Protein AF-K1TE59-F1 (afdb_monomer_lite)

Structure (mmCIF, N/CA/C/O backbone):
data_AF-K1TE59-F1
#
_entry.id   AF-K1TE59-F1
#
loop_
_atom_site.group_PDB
_atom_site.id
_atom_site.type_symbol
_atom_site.label_atom_id
_atom_site.label_alt_id
_atom_site.label_comp_id
_atom_site.label_asym_id
_atom_site.label_entity_id
_atom_site.label_seq_id
_atom_site.pdbx_PDB_ins_code
_atom_site.Cartn_x
_atom_site.Cartn_y
_atom_site.Cartn_z
_atom_site.occupancy
_atom_site.B_iso_or_equiv
_atom_site.auth_seq_id
_atom_site.auth_comp_id
_atom_site.auth_asym_id
_atom_site.auth_atom_id
_atom_site.pdbx_PDB_model_num
ATOM 1 N N . TYR A 1 1 ? 14.735 21.767 -6.670 1.00 37.78 1 TYR A N 1
ATOM 2 C CA . TYR A 1 1 ? 15.000 21.185 -7.997 1.00 37.78 1 TYR A CA 1
ATOM 3 C C . TYR A 1 1 ? 13.709 20.600 -8.535 1.00 37.78 1 TYR A C 1
ATOM 5 O O . TYR A 1 1 ? 13.340 19.492 -8.170 1.00 37.78 1 TYR A O 1
ATOM 13 N N . VAL A 1 2 ? 12.975 21.389 -9.318 1.00 42.47 2 VAL A N 1
ATOM 14 C CA . VAL A 1 2 ? 11.845 20.897 -10.109 1.00 42.47 2 VAL A CA 1
ATOM 15 C C . VAL A 1 2 ? 12.476 20.352 -11.380 1.00 42.47 2 VAL A C 1
ATOM 17 O O . VAL A 1 2 ? 13.045 21.114 -12.154 1.00 42.47 2 VAL A O 1
ATOM 20 N N . ILE A 1 3 ? 12.510 19.029 -11.526 1.00 52.34 3 ILE A N 1
ATOM 21 C CA . ILE A 1 3 ? 12.981 18.415 -12.765 1.00 52.34 3 ILE A CA 1
ATOM 22 C C . ILE A 1 3 ? 11.845 18.590 -13.767 1.00 52.34 3 ILE A C 1
ATOM 24 O O . ILE A 1 3 ? 10.847 17.870 -13.703 1.00 52.34 3 ILE A O 1
ATOM 28 N N . ASP A 1 4 ? 11.998 19.573 -14.654 1.00 51.00 4 ASP A N 1
ATOM 29 C CA . ASP A 1 4 ? 11.264 19.645 -15.912 1.00 51.00 4 ASP A CA 1
ATOM 30 C C . ASP A 1 4 ? 11.396 18.287 -16.600 1.00 51.00 4 ASP A C 1
ATOM 32 O O . ASP A 1 4 ? 12.486 17.870 -16.999 1.00 51.00 4 ASP A O 1
ATOM 36 N N . ARG A 1 5 ? 10.290 17.542 -16.665 1.00 50.44 5 ARG A N 1
ATOM 37 C CA . ARG A 1 5 ? 10.245 16.264 -17.371 1.00 50.44 5 ARG A CA 1
ATOM 38 C C . ARG A 1 5 ? 10.284 16.592 -18.869 1.00 50.44 5 ARG A C 1
ATOM 40 O O . ARG A 1 5 ? 9.317 17.166 -19.366 1.00 50.44 5 ARG A O 1
ATOM 47 N N . PRO A 1 6 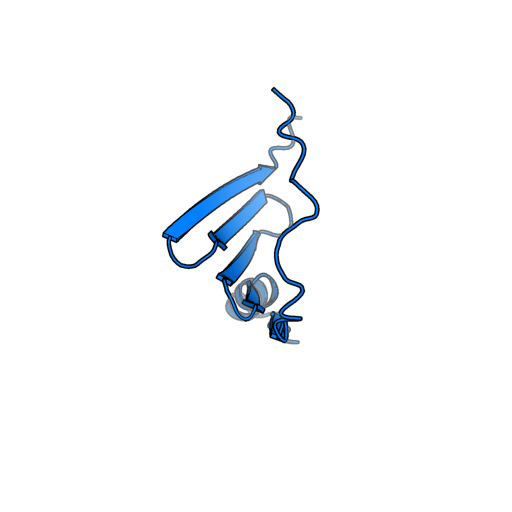? 11.357 16.254 -19.606 1.00 44.34 6 PRO A N 1
ATOM 48 C CA . PRO A 1 6 ? 11.442 16.581 -21.021 1.00 44.34 6 PRO A CA 1
ATOM 49 C C . PRO A 1 6 ? 10.329 15.858 -21.787 1.00 44.34 6 PRO A C 1
ATOM 51 O O . PRO A 1 6 ? 10.206 14.634 -21.724 1.00 44.34 6 PRO A O 1
ATOM 54 N N . ALA A 1 7 ? 9.539 16.624 -22.539 1.00 53.59 7 ALA A N 1
ATOM 55 C CA . ALA A 1 7 ? 8.418 16.181 -23.372 1.00 53.59 7 ALA A CA 1
ATOM 56 C C . ALA A 1 7 ? 8.836 15.360 -24.620 1.00 53.59 7 ALA A C 1
ATOM 58 O O . ALA A 1 7 ? 8.087 15.281 -25.587 1.00 53.59 7 ALA A O 1
ATOM 59 N N . ASN A 1 8 ? 10.022 14.739 -24.603 1.00 45.00 8 ASN A N 1
ATOM 60 C CA . ASN A 1 8 ? 10.635 14.020 -25.726 1.00 45.00 8 ASN A CA 1
ATOM 61 C C . ASN A 1 8 ? 10.892 12.538 -25.405 1.00 45.00 8 ASN A C 1
ATOM 63 O O . ASN A 1 8 ? 11.936 11.981 -25.738 1.00 45.00 8 ASN A O 1
ATOM 67 N N . TYR A 1 9 ? 9.928 11.872 -24.769 1.00 48.12 9 TYR A N 1
ATOM 68 C CA . TYR A 1 9 ? 9.853 10.414 -24.842 1.00 48.12 9 TYR A CA 1
ATOM 69 C C . TYR A 1 9 ? 9.020 10.059 -26.073 1.00 48.12 9 TYR A C 1
ATOM 71 O O . TYR A 1 9 ? 7.938 10.632 -26.229 1.00 48.12 9 TYR A O 1
ATOM 79 N N . PRO A 1 10 ? 9.485 9.155 -26.959 1.00 46.69 10 PRO A N 1
ATOM 80 C CA . PRO A 1 10 ? 8.674 8.735 -28.088 1.00 46.69 10 PRO A CA 1
ATOM 81 C C . PRO A 1 10 ? 7.346 8.255 -27.519 1.00 46.69 10 PRO A C 1
ATOM 83 O O . PRO A 1 10 ? 7.329 7.435 -26.598 1.00 46.69 10 PRO A O 1
ATOM 86 N N . GLN A 1 11 ? 6.253 8.812 -28.035 1.00 49.28 11 GLN A N 1
ATOM 87 C CA . GLN A 1 11 ? 4.885 8.405 -27.746 1.00 49.28 11 GLN A CA 1
ATOM 88 C C . GLN A 1 11 ? 4.661 6.983 -28.283 1.00 49.28 11 GLN A C 1
ATOM 90 O O . GLN A 1 11 ? 3.824 6.747 -29.148 1.00 49.28 11 GLN A O 1
ATOM 95 N N . ALA A 1 12 ? 5.401 6.000 -27.776 1.00 45.53 12 ALA A N 1
ATOM 96 C CA . ALA A 1 12 ? 4.881 4.660 -27.685 1.00 45.53 12 ALA A CA 1
ATOM 97 C C . ALA A 1 12 ? 3.761 4.790 -26.659 1.00 45.53 12 ALA A C 1
ATOM 99 O O . ALA A 1 12 ? 4.017 4.744 -25.458 1.00 45.53 12 ALA A O 1
ATOM 100 N N . LYS A 1 13 ? 2.556 5.100 -27.153 1.00 51.34 13 LYS A N 1
ATOM 101 C CA . LYS A 1 13 ? 1.295 4.999 -26.426 1.00 51.34 13 LYS A CA 1
ATOM 102 C C . LYS A 1 13 ? 1.199 3.558 -25.939 1.00 51.34 13 LYS A C 1
ATOM 104 O O . LYS A 1 13 ? 0.639 2.700 -26.614 1.00 51.34 13 LYS A O 1
ATOM 109 N N . GLY A 1 14 ? 1.868 3.287 -24.828 1.00 58.53 14 GLY A N 1
ATOM 110 C CA . GLY A 1 14 ? 1.734 2.055 -24.100 1.00 58.53 14 GLY A CA 1
ATOM 111 C C . GLY A 1 14 ? 0.278 1.931 -23.729 1.00 58.53 14 GLY A C 1
ATOM 112 O O . GLY A 1 14 ? -0.335 2.900 -23.284 1.00 58.53 14 GLY A O 1
ATOM 113 N N . ILE A 1 15 ? -0.312 0.778 -24.002 1.00 57.91 15 ILE A N 1
ATOM 114 C CA . ILE A 1 15 ? -1.640 0.507 -23.483 1.00 57.91 15 ILE A CA 1
ATOM 115 C C . ILE A 1 15 ? -1.467 0.450 -21.963 1.00 57.91 15 ILE A C 1
ATOM 117 O O . ILE A 1 15 ? -0.817 -0.463 -21.460 1.00 57.91 15 ILE A O 1
ATOM 121 N N . ALA A 1 16 ? -2.002 1.444 -21.257 1.00 67.50 16 ALA A N 1
ATOM 122 C CA . ALA A 1 16 ? -2.153 1.390 -19.814 1.00 67.50 16 ALA A CA 1
ATOM 123 C C . ALA A 1 16 ? -3.430 0.600 -19.514 1.00 67.50 16 ALA A C 1
ATOM 125 O O . ALA A 1 16 ? -4.530 0.992 -19.910 1.00 67.50 16 ALA A O 1
ATOM 126 N N . ILE A 1 17 ? -3.277 -0.551 -18.869 1.00 73.12 17 ILE A N 1
ATOM 127 C CA . ILE A 1 17 ? -4.367 -1.421 -18.440 1.00 73.12 17 ILE A CA 1
ATOM 128 C C . ILE A 1 17 ? -4.352 -1.446 -16.919 1.00 73.12 17 ILE A C 1
ATOM 130 O O . ILE A 1 17 ? -3.441 -1.994 -16.306 1.00 73.12 17 ILE A O 1
ATOM 134 N N . GLY A 1 18 ? -5.376 -0.855 -16.312 1.00 78.94 18 GLY A N 1
ATOM 135 C CA . GLY A 1 18 ? -5.605 -0.887 -14.872 1.00 78.94 18 GLY A CA 1
ATOM 136 C C . GLY A 1 18 ? -6.738 -1.836 -14.506 1.00 78.94 18 GLY A C 1
ATOM 137 O O . GLY A 1 18 ? -7.805 -1.799 -15.114 1.00 78.94 18 GLY A O 1
ATOM 138 N N . ALA A 1 19 ? -6.530 -2.654 -13.482 1.00 82.12 19 ALA A N 1
ATOM 139 C CA . ALA A 1 19 ? -7.560 -3.434 -12.820 1.00 82.12 19 ALA A CA 1
ATOM 140 C C . ALA A 1 19 ? -7.662 -2.987 -11.359 1.00 82.12 19 ALA A C 1
ATOM 142 O O . ALA A 1 19 ? -6.667 -2.956 -10.637 1.00 82.12 19 ALA A O 1
ATOM 143 N N . ASN A 1 20 ? -8.869 -2.640 -10.918 1.00 85.88 20 ASN A N 1
ATOM 144 C CA . ASN A 1 20 ? -9.154 -2.314 -9.526 1.00 85.88 20 ASN A CA 1
ATOM 145 C C . ASN A 1 20 ? -10.105 -3.367 -8.951 1.00 85.88 20 ASN A C 1
ATOM 147 O O . ASN A 1 20 ? -11.255 -3.485 -9.372 1.00 85.88 20 ASN A O 1
ATOM 151 N N . PHE A 1 21 ? -9.610 -4.134 -7.992 1.00 83.19 21 PHE A N 1
ATOM 152 C CA . PHE A 1 21 ? -10.318 -5.175 -7.274 1.00 83.19 21 PHE A CA 1
ATOM 153 C C . PHE A 1 21 ? -10.699 -4.658 -5.893 1.00 83.19 21 PHE A C 1
ATOM 155 O O . PHE A 1 21 ? -9.909 -4.680 -4.948 1.00 83.19 21 PHE A O 1
ATOM 162 N N . LYS A 1 22 ? -11.955 -4.234 -5.776 1.00 81.19 22 LYS A N 1
ATOM 163 C CA . LYS A 1 22 ? -12.554 -3.865 -4.499 1.00 81.19 22 LYS A CA 1
ATOM 164 C C . LYS A 1 22 ? -13.445 -4.994 -4.014 1.00 81.19 22 LYS A C 1
ATOM 166 O O . LYS A 1 22 ? -14.440 -5.316 -4.662 1.00 81.19 22 LYS A O 1
ATOM 171 N N . ILE A 1 23 ? -13.110 -5.578 -2.868 1.00 74.38 23 ILE A N 1
ATOM 172 C CA . ILE A 1 23 ? -13.959 -6.600 -2.262 1.00 74.38 23 ILE A CA 1
ATOM 173 C C . ILE A 1 23 ? -15.065 -5.887 -1.479 1.00 74.38 23 ILE A C 1
ATOM 175 O O . ILE A 1 23 ? -14.804 -5.060 -0.609 1.00 74.38 23 ILE A O 1
ATOM 179 N N . HIS A 1 24 ? -16.319 -6.178 -1.824 1.00 69.88 24 HIS A N 1
ATOM 180 C CA . HIS A 1 24 ? -17.489 -5.694 -1.099 1.00 69.88 24 HIS A CA 1
ATOM 181 C C . HIS A 1 24 ? -18.407 -6.880 -0.801 1.00 69.88 24 HIS A C 1
ATOM 183 O O . HIS A 1 24 ? -18.990 -7.491 -1.690 1.00 69.88 24 HIS A O 1
ATOM 189 N N . THR A 1 25 ? -18.493 -7.228 0.471 1.00 69.69 25 THR A N 1
ATOM 190 C CA . THR A 1 25 ? -19.257 -8.329 1.045 1.00 69.69 25 THR A CA 1
ATOM 191 C C . THR A 1 25 ? -20.410 -7.759 1.868 1.00 69.69 25 THR A C 1
ATOM 193 O O . THR A 1 25 ? -20.236 -6.839 2.668 1.00 69.69 25 THR A O 1
ATOM 196 N N . LEU A 1 26 ? -21.610 -8.302 1.656 1.00 62.25 26 LEU A N 1
ATOM 197 C CA . LEU A 1 26 ? -22.867 -7.805 2.233 1.00 62.25 26 LEU A CA 1
ATOM 198 C C . LEU A 1 26 ? -23.208 -8.400 3.614 1.00 62.25 26 LEU A C 1
ATOM 200 O O . LEU A 1 26 ? -24.294 -8.159 4.126 1.00 62.25 26 LEU A O 1
ATOM 204 N N . GLY A 1 27 ? -22.316 -9.181 4.232 1.00 63.66 27 GLY A N 1
ATOM 205 C CA . GLY A 1 27 ? -22.587 -9.803 5.537 1.00 63.66 27 GLY A CA 1
ATOM 206 C C . GLY A 1 27 ? -21.926 -9.067 6.704 1.00 63.66 27 GLY A C 1
ATOM 207 O O . GLY A 1 27 ? -20.791 -8.623 6.585 1.00 63.66 27 GLY A O 1
ATOM 208 N N . GLU A 1 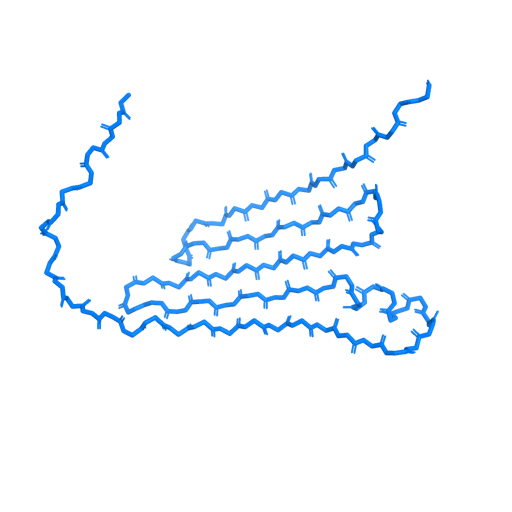28 ? -22.583 -9.013 7.861 1.00 64.44 28 GLU A N 1
ATOM 209 C CA . GLU A 1 28 ? -22.115 -8.295 9.063 1.00 64.44 28 GLU A CA 1
ATOM 210 C C . GLU A 1 28 ? -21.014 -9.011 9.874 1.00 64.44 28 GLU A C 1
ATOM 212 O O . GLU A 1 28 ? -20.659 -8.582 10.974 1.00 64.44 28 GLU A O 1
ATOM 217 N N . SER A 1 29 ? -20.445 -10.096 9.345 1.00 74.94 29 SER A N 1
ATOM 218 C CA . SER A 1 29 ? -19.404 -10.863 10.031 1.00 74.94 29 SER A CA 1
ATOM 219 C C . SER A 1 29 ? -18.092 -10.076 10.155 1.00 74.94 29 SER A C 1
ATOM 221 O O . SER A 1 29 ? -17.748 -9.250 9.306 1.00 74.94 29 SER A O 1
ATOM 223 N N . TRP A 1 30 ? -17.319 -10.352 11.208 1.00 65.88 30 TRP A N 1
ATOM 224 C CA . TRP A 1 30 ? -16.015 -9.720 11.447 1.00 65.88 30 TRP A CA 1
ATOM 225 C C . TRP A 1 30 ? -15.053 -9.898 10.259 1.00 65.88 30 TRP A C 1
ATOM 227 O O . TRP A 1 30 ? -14.418 -8.933 9.835 1.00 65.88 30 TRP A O 1
ATOM 237 N N . GLY A 1 31 ? -15.035 -11.087 9.644 1.00 69.19 31 GLY A N 1
ATOM 238 C CA . GLY A 1 31 ? -14.250 -11.349 8.431 1.00 69.19 31 GLY A CA 1
ATOM 239 C C . GLY A 1 31 ? -14.691 -10.506 7.230 1.00 69.19 31 GLY A C 1
ATOM 240 O O . GLY A 1 31 ? -13.860 -10.017 6.475 1.00 69.19 31 GLY A O 1
ATOM 241 N N . ASN A 1 32 ? -15.987 -10.234 7.095 1.00 72.88 32 ASN A N 1
ATOM 242 C CA . ASN A 1 32 ? -16.523 -9.415 6.007 1.00 72.88 32 ASN A CA 1
ATOM 243 C C . ASN A 1 32 ? -16.205 -7.927 6.190 1.00 72.88 32 ASN A C 1
ATOM 245 O O . ASN A 1 32 ? -15.946 -7.224 5.219 1.00 72.88 32 ASN A O 1
ATOM 249 N N . LYS A 1 33 ? -16.147 -7.437 7.437 1.00 71.62 33 LYS A N 1
ATOM 250 C CA . LYS A 1 33 ? -15.662 -6.077 7.732 1.00 71.62 33 LYS A CA 1
ATOM 251 C C . LYS A 1 33 ? -14.204 -5.897 7.319 1.00 71.62 33 LYS A C 1
ATOM 253 O O . LYS A 1 33 ? -13.867 -4.855 6.767 1.00 71.62 33 LYS A O 1
ATOM 258 N N . LEU A 1 34 ? -13.378 -6.918 7.547 1.00 70.31 34 LEU A N 1
ATOM 259 C CA . LEU A 1 34 ? -11.988 -6.941 7.097 1.00 70.31 34 LEU A CA 1
ATOM 260 C C . LEU A 1 34 ? -11.912 -6.956 5.567 1.00 70.31 34 LEU A C 1
ATOM 262 O O . LEU A 1 34 ? -11.228 -6.122 4.985 1.00 70.31 34 LEU A O 1
ATOM 266 N N . LEU A 1 35 ? -12.660 -7.837 4.904 1.00 74.31 35 LEU A N 1
ATOM 267 C CA . LEU A 1 35 ? -12.675 -7.923 3.442 1.00 74.31 35 LEU A CA 1
ATOM 268 C C . LEU A 1 35 ? -13.208 -6.642 2.774 1.00 74.31 35 LEU A C 1
ATOM 270 O O . LEU A 1 35 ? -12.666 -6.225 1.758 1.00 74.31 35 LEU A O 1
ATOM 274 N N . ASN A 1 36 ? -14.190 -5.964 3.377 1.00 74.88 36 ASN A N 1
ATOM 275 C CA . ASN A 1 36 ? -14.735 -4.690 2.886 1.00 74.88 36 ASN A CA 1
ATOM 276 C C . ASN A 1 36 ? -13.744 -3.527 2.930 1.00 74.88 36 ASN A C 1
ATOM 278 O O . ASN A 1 36 ? -13.929 -2.537 2.219 1.00 74.88 36 ASN A O 1
ATOM 282 N N . GLY A 1 37 ? -12.728 -3.620 3.785 1.00 74.75 37 GLY A N 1
ATOM 283 C CA . GLY A 1 37 ? -11.649 -2.647 3.861 1.00 74.75 37 GLY A CA 1
ATOM 284 C C . GLY A 1 37 ? -10.552 -2.868 2.823 1.00 74.75 37 GLY A C 1
ATOM 285 O O . GLY A 1 37 ? -9.698 -2.002 2.666 1.00 74.75 37 GLY A O 1
ATOM 286 N N . PHE A 1 38 ? -10.542 -4.006 2.125 1.00 83.56 38 PHE A N 1
ATOM 287 C CA . PHE A 1 38 ? -9.486 -4.356 1.181 1.00 83.56 38 PHE A CA 1
ATOM 288 C C . PHE A 1 38 ? -9.796 -3.883 -0.240 1.00 83.56 38 PHE A C 1
ATOM 290 O O . PHE A 1 38 ? -10.836 -4.199 -0.823 1.00 83.56 38 PHE A O 1
ATOM 297 N N . ASN A 1 39 ? -8.851 -3.146 -0.811 1.00 85.38 39 ASN A N 1
ATOM 298 C CA . ASN A 1 39 ? -8.888 -2.660 -2.176 1.00 85.38 39 ASN A CA 1
ATOM 299 C C . ASN A 1 39 ? -7.519 -2.855 -2.832 1.00 85.38 39 ASN A C 1
ATOM 301 O O . ASN A 1 39 ? -6.530 -2.285 -2.382 1.00 85.38 39 ASN A O 1
ATOM 305 N N . LEU A 1 40 ? -7.458 -3.632 -3.904 1.00 85.12 40 LEU A N 1
ATOM 306 C CA . LEU A 1 40 ? -6.237 -3.901 -4.654 1.00 85.12 40 LEU A CA 1
ATOM 307 C C . LEU A 1 40 ? -6.339 -3.255 -6.034 1.00 85.12 40 LEU A C 1
ATOM 309 O O . LEU A 1 40 ? -7.272 -3.521 -6.776 1.00 85.12 40 LEU A O 1
ATOM 313 N N . MET A 1 41 ? -5.352 -2.465 -6.411 1.00 85.12 41 MET A N 1
ATOM 314 C CA . MET A 1 41 ? -5.202 -1.876 -7.729 1.00 85.12 41 MET A CA 1
ATOM 315 C C . MET A 1 41 ? -3.945 -2.435 -8.396 1.00 85.12 41 MET A C 1
ATOM 317 O O . MET A 1 41 ? -2.880 -2.475 -7.798 1.00 85.12 41 MET A O 1
ATOM 321 N N . ALA A 1 42 ? -4.040 -2.856 -9.645 1.00 83.69 42 ALA A N 1
ATOM 322 C CA . ALA A 1 42 ? -2.895 -3.258 -10.445 1.00 83.69 42 ALA A CA 1
ATOM 323 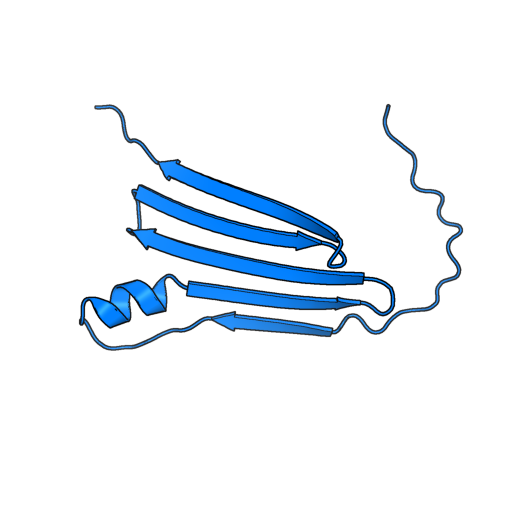C C . ALA A 1 42 ? -2.991 -2.557 -11.793 1.00 83.69 42 ALA A C 1
ATOM 325 O O . ALA A 1 42 ? -3.932 -2.772 -12.547 1.00 83.69 42 ALA A O 1
ATOM 326 N N . GLU A 1 43 ? -2.032 -1.697 -12.080 1.00 83.56 43 GLU A N 1
ATOM 327 C CA . GLU A 1 43 ? -1.918 -0.951 -13.318 1.00 83.56 43 GLU A CA 1
ATOM 328 C C . GLU A 1 43 ? -0.660 -1.387 -14.059 1.00 83.56 43 GLU A C 1
ATOM 330 O O . GLU A 1 43 ? 0.458 -1.314 -13.558 1.00 83.56 43 GLU A O 1
ATOM 335 N N . TYR A 1 44 ? -0.853 -1.873 -15.273 1.00 73.75 44 TYR A N 1
ATOM 336 C CA . TYR A 1 44 ? 0.205 -2.239 -16.189 1.00 73.75 44 TYR A CA 1
ATOM 337 C C . TYR A 1 44 ? 0.241 -1.211 -17.314 1.00 73.75 44 TYR A C 1
ATOM 339 O O . TYR A 1 44 ? -0.666 -1.166 -18.138 1.00 73.75 44 TYR A O 1
ATOM 347 N N . ASP A 1 45 ? 1.286 -0.396 -17.358 1.00 74.69 45 ASP A N 1
ATOM 348 C CA . ASP A 1 45 ? 1.634 0.415 -18.521 1.00 74.69 45 ASP A CA 1
ATOM 349 C C . ASP A 1 45 ? 2.771 -0.283 -19.281 1.00 74.69 45 ASP A C 1
ATOM 351 O O . ASP A 1 45 ? 3.586 -0.995 -18.690 1.00 74.69 45 ASP A O 1
ATOM 355 N N . ALA A 1 46 ? 2.881 -0.067 -20.592 1.00 65.06 46 ALA A N 1
ATOM 356 C CA . ALA A 1 46 ? 3.816 -0.770 -21.480 1.00 65.06 46 ALA A CA 1
ATOM 357 C C . ALA A 1 46 ? 5.305 -0.609 -21.116 1.00 65.06 46 ALA A C 1
ATOM 359 O O . ALA A 1 46 ? 6.172 -1.200 -21.761 1.00 65.06 46 ALA A O 1
ATOM 360 N N . ARG A 1 47 ? 5.624 0.211 -20.111 1.00 68.12 47 ARG A N 1
ATOM 361 C CA . ARG A 1 47 ? 6.970 0.377 -19.556 1.00 68.12 47 ARG A CA 1
ATOM 362 C C . ARG A 1 47 ? 7.056 0.172 -18.047 1.00 68.12 47 ARG A C 1
ATOM 364 O O . ARG A 1 47 ? 8.174 0.077 -17.547 1.00 68.12 47 ARG A O 1
ATOM 371 N N . THR A 1 48 ? 5.935 0.129 -17.327 1.00 72.50 48 THR A N 1
ATOM 372 C CA . THR A 1 48 ? 5.927 0.103 -15.859 1.00 72.50 48 THR A CA 1
ATOM 373 C C . THR A 1 48 ? 4.738 -0.665 -15.304 1.00 72.50 48 THR A C 1
ATOM 375 O O . THR A 1 48 ? 3.606 -0.434 -15.715 1.00 72.50 48 THR A O 1
ATOM 378 N N . VAL A 1 49 ? 4.982 -1.511 -14.303 1.00 76.19 49 VAL A N 1
ATOM 379 C CA . VAL A 1 49 ? 3.921 -2.200 -13.552 1.00 76.19 49 VAL A CA 1
ATOM 380 C C . VAL A 1 49 ? 3.767 -1.556 -12.181 1.00 76.19 49 VAL A C 1
ATOM 382 O O . VAL A 1 49 ? 4.680 -1.642 -11.361 1.00 76.19 49 VAL A O 1
ATOM 385 N N . ASN A 1 50 ? 2.628 -0.920 -11.933 1.00 83.81 50 ASN A N 1
ATOM 386 C CA . ASN A 1 50 ? 2.256 -0.347 -10.648 1.00 83.81 50 ASN A CA 1
ATOM 387 C C . ASN A 1 50 ? 1.233 -1.250 -9.957 1.00 83.81 50 ASN A C 1
ATOM 389 O O . ASN A 1 50 ? 0.211 -1.590 -10.536 1.00 83.81 50 ASN A O 1
ATOM 393 N N . ILE A 1 51 ? 1.475 -1.645 -8.714 1.00 83.94 51 ILE A N 1
ATOM 394 C CA . ILE A 1 51 ? 0.527 -2.451 -7.936 1.00 83.94 51 ILE A CA 1
ATOM 395 C C . ILE A 1 51 ? 0.285 -1.742 -6.612 1.00 83.94 51 ILE A C 1
ATOM 397 O O . ILE A 1 51 ? 1.195 -1.639 -5.803 1.00 83.94 51 ILE A O 1
ATOM 401 N N . GLY A 1 52 ? -0.924 -1.246 -6.391 1.00 86.94 52 GLY A N 1
ATOM 402 C CA . GLY A 1 52 ? -1.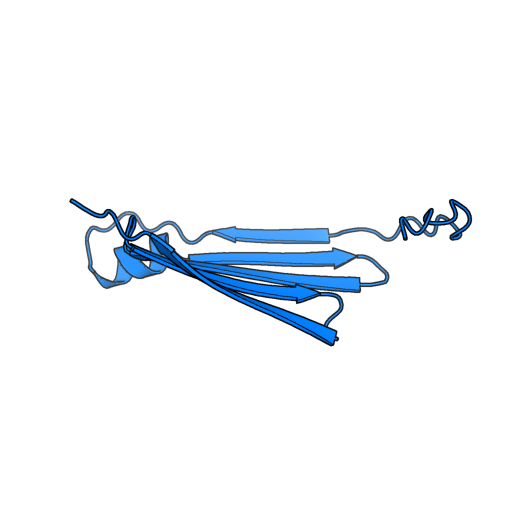391 -0.682 -5.131 1.00 86.94 52 GLY A CA 1
ATOM 403 C C . GLY A 1 52 ? -2.248 -1.679 -4.354 1.00 86.94 52 GLY A C 1
ATOM 404 O O . GLY A 1 52 ? -3.107 -2.351 -4.905 1.00 86.94 52 GLY A O 1
ATOM 405 N N . ALA A 1 53 ? -2.067 -1.769 -3.051 1.00 85.00 53 ALA A N 1
ATOM 406 C CA . ALA A 1 53 ? -2.928 -2.487 -2.132 1.00 85.00 53 ALA A CA 1
ATOM 407 C C . ALA A 1 53 ? -3.257 -1.539 -0.985 1.00 85.00 53 ALA A C 1
ATOM 409 O O . ALA A 1 53 ? -2.373 -1.052 -0.287 1.00 85.00 53 ALA A O 1
ATOM 410 N N . HIS A 1 54 ? -4.538 -1.276 -0.793 1.00 86.31 54 HIS A N 1
ATOM 411 C CA . HIS A 1 54 ? -5.064 -0.463 0.286 1.00 86.31 54 HIS A CA 1
ATOM 412 C C . HIS A 1 54 ? -5.910 -1.355 1.177 1.00 86.31 54 HIS A C 1
ATOM 414 O O . HIS A 1 54 ? -6.762 -2.109 0.711 1.00 86.31 54 HIS A O 1
ATOM 420 N N . TYR A 1 55 ? -5.678 -1.267 2.475 1.00 79.69 55 TYR A 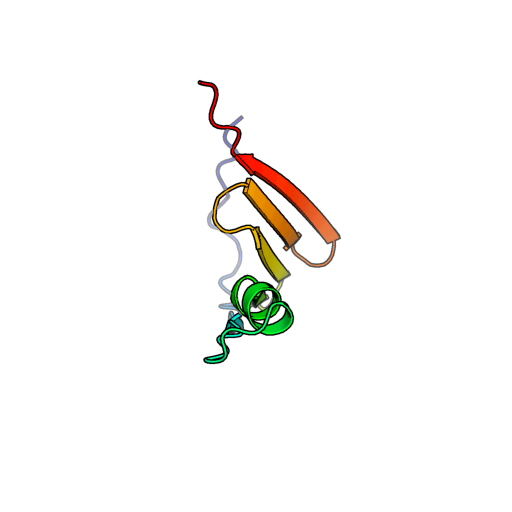N 1
ATOM 421 C CA . TYR A 1 55 ? -6.368 -2.067 3.456 1.00 79.69 55 TYR A CA 1
ATOM 422 C C . TYR A 1 55 ? -6.814 -1.222 4.639 1.00 79.69 55 TYR A C 1
ATOM 424 O O . TYR A 1 55 ? -6.018 -0.742 5.442 1.00 79.69 55 TYR A O 1
ATOM 432 N N . GLN A 1 56 ? -8.120 -1.054 4.749 1.00 74.94 56 GLN A N 1
ATOM 433 C CA . GLN A 1 56 ? -8.786 -0.338 5.820 1.00 74.94 56 GLN A CA 1
ATOM 434 C C . GLN A 1 56 ? -9.240 -1.338 6.886 1.00 74.94 56 GLN A C 1
ATOM 436 O O . GLN A 1 56 ? -10.373 -1.814 6.895 1.00 74.94 56 GLN A O 1
ATOM 441 N N . LEU A 1 57 ? -8.316 -1.669 7.787 1.00 66.50 57 LEU A N 1
ATOM 442 C CA . LEU A 1 57 ? -8.497 -2.647 8.865 1.00 66.50 57 LEU A CA 1
ATOM 443 C C . LEU A 1 57 ? -9.554 -2.185 9.878 1.00 66.50 57 LEU A C 1
ATOM 445 O O . LEU A 1 57 ? -10.339 -2.983 10.389 1.00 66.50 57 LEU A O 1
ATOM 449 N N . TRP A 1 58 ? -9.590 -0.877 10.153 1.00 67.19 58 TRP A N 1
ATOM 450 C CA . TRP A 1 58 ? -10.550 -0.284 11.076 1.00 67.19 58 TRP A CA 1
ATOM 451 C C . TRP A 1 58 ? -10.969 1.097 10.568 1.00 67.19 58 TRP A C 1
ATOM 453 O O . TRP A 1 58 ? -10.111 1.968 10.423 1.00 67.19 58 TRP A O 1
ATOM 463 N N . LYS A 1 59 ? -12.276 1.277 10.292 1.00 59.69 59 LYS A N 1
ATOM 464 C CA . LYS A 1 59 ? -12.879 2.421 9.564 1.00 59.69 59 LYS A CA 1
ATOM 465 C C . LYS A 1 59 ? -12.303 3.802 9.908 1.00 59.69 59 LYS A C 1
ATOM 467 O O . LYS A 1 59 ? -12.197 4.624 9.007 1.00 59.69 59 LYS A O 1
ATOM 472 N N . ASP A 1 60 ? -11.874 4.023 11.147 1.00 58.44 60 ASP A N 1
ATOM 473 C CA . ASP A 1 60 ? -11.378 5.322 11.614 1.00 58.44 60 ASP A CA 1
ATOM 474 C C . ASP A 1 60 ? -9.988 5.311 12.261 1.00 58.44 60 ASP A C 1
ATOM 476 O O . ASP A 1 60 ? -9.550 6.354 12.729 1.00 58.44 60 ASP A O 1
ATOM 480 N N . HIS A 1 61 ? -9.276 4.178 12.294 1.00 59.88 61 HIS A N 1
ATOM 481 C CA . HIS A 1 61 ? -8.082 4.064 13.146 1.00 59.88 61 HIS A CA 1
ATOM 482 C C . HIS A 1 61 ? -6.837 3.537 12.437 1.00 59.88 61 HIS A C 1
ATOM 484 O O . HIS A 1 61 ? -5.748 4.003 12.758 1.00 59.88 61 HIS A O 1
ATOM 490 N N . ILE A 1 62 ? -6.961 2.588 11.502 1.00 70.50 62 ILE A N 1
ATOM 491 C CA . ILE A 1 62 ? -5.799 1.944 10.869 1.00 70.50 62 ILE A CA 1
ATOM 492 C C . ILE A 1 62 ? -6.084 1.728 9.385 1.00 70.50 62 ILE A C 1
ATOM 494 O O . ILE A 1 62 ? -6.937 0.914 9.022 1.00 70.50 62 ILE A O 1
ATOM 498 N N . ASN A 1 63 ? -5.338 2.439 8.541 1.00 81.44 63 ASN A N 1
ATOM 499 C CA . ASN A 1 63 ? -5.288 2.210 7.101 1.00 81.44 63 ASN A CA 1
ATOM 500 C C . ASN A 1 63 ? -3.866 1.818 6.717 1.00 81.44 63 ASN A C 1
ATOM 502 O O . ASN A 1 63 ? -2.916 2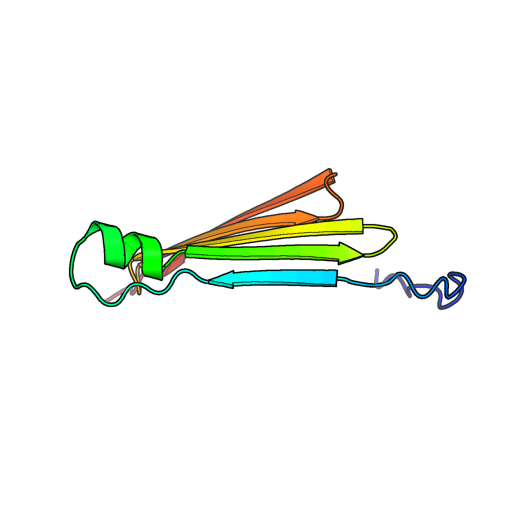.505 7.075 1.00 81.44 63 ASN A O 1
ATOM 506 N N . LEU A 1 64 ? -3.719 0.733 5.976 1.00 83.69 64 LEU A N 1
ATOM 507 C CA . LEU A 1 64 ? -2.449 0.261 5.454 1.00 83.69 64 LEU A CA 1
ATOM 508 C C . LEU A 1 64 ? -2.464 0.440 3.941 1.00 83.69 64 LEU A C 1
ATOM 510 O O . LEU A 1 64 ? -3.441 0.093 3.284 1.00 83.69 64 LEU A O 1
ATOM 514 N N . ILE A 1 65 ? -1.403 1.013 3.394 1.00 85.81 65 ILE A N 1
ATOM 515 C CA . ILE A 1 65 ? -1.205 1.162 1.958 1.00 85.81 65 ILE A CA 1
ATOM 516 C C . ILE A 1 65 ? 0.128 0.525 1.582 1.00 85.81 65 ILE A C 1
ATOM 518 O O . ILE A 1 65 ? 1.107 0.621 2.322 1.00 85.81 65 ILE A O 1
ATOM 522 N N . ALA A 1 66 ? 0.164 -0.127 0.436 1.00 86.44 66 ALA A N 1
ATOM 523 C CA . ALA A 1 66 ? 1.362 -0.687 -0.156 1.00 86.44 66 ALA A CA 1
ATOM 524 C C . ALA A 1 66 ? 1.288 -0.447 -1.659 1.00 86.44 66 ALA A C 1
ATOM 526 O O . ALA A 1 66 ? 0.360 -0.895 -2.312 1.00 86.44 66 ALA A O 1
ATOM 527 N N . GLU A 1 67 ? 2.241 0.278 -2.209 1.00 85.62 67 GLU A N 1
ATOM 528 C CA . GLU A 1 67 ? 2.311 0.653 -3.611 1.00 85.62 67 GLU A CA 1
ATOM 529 C C . GLU A 1 67 ? 3.659 0.205 -4.160 1.00 85.62 67 GLU A C 1
ATOM 531 O O . GLU A 1 67 ? 4.712 0.667 -3.744 1.00 85.62 67 GLU A O 1
ATOM 536 N N . LEU A 1 68 ? 3.654 -0.706 -5.113 1.00 81.69 68 LEU A N 1
ATOM 537 C CA . LEU A 1 68 ? 4.836 -1.158 -5.813 1.00 81.69 68 LEU A CA 1
ATOM 538 C C . LEU A 1 68 ? 4.882 -0.463 -7.164 1.00 81.69 68 LEU A C 1
ATOM 540 O O . LEU A 1 68 ? 4.117 -0.816 -8.054 1.00 81.69 68 LEU A O 1
ATOM 544 N N . ASN A 1 69 ? 5.779 0.504 -7.327 1.00 79.12 69 ASN A N 1
ATOM 545 C CA . ASN A 1 69 ? 5.965 1.205 -8.587 1.00 79.12 69 ASN A CA 1
ATOM 546 C C . ASN A 1 69 ? 7.046 0.527 -9.437 1.00 79.12 69 ASN A C 1
ATOM 548 O O . ASN A 1 69 ? 8.170 0.272 -8.984 1.00 79.12 69 ASN A O 1
ATOM 552 N N . ASN A 1 70 ? 6.687 0.228 -10.683 1.00 71.50 70 ASN A N 1
ATOM 553 C CA . ASN A 1 70 ? 7.535 -0.420 -11.680 1.00 71.50 70 ASN A CA 1
ATOM 554 C C . ASN A 1 70 ? 8.192 -1.735 -11.201 1.00 71.50 70 ASN A C 1
ATOM 556 O O . ASN A 1 70 ? 9.320 -2.048 -11.580 1.00 71.50 70 ASN A O 1
ATOM 560 N N . GLY A 1 71 ? 7.552 -2.458 -10.274 1.00 64.56 71 GLY A N 1
ATOM 561 C CA . GLY A 1 71 ? 8.123 -3.657 -9.643 1.00 64.56 71 GLY A CA 1
ATOM 562 C C . GLY A 1 71 ? 9.418 -3.438 -8.839 1.00 64.56 71 GLY A C 1
ATOM 563 O O . GLY A 1 71 ? 9.988 -4.401 -8.334 1.00 64.56 71 GLY A O 1
ATOM 564 N N . LYS A 1 72 ? 9.904 -2.196 -8.729 1.00 70.44 72 LYS A N 1
ATOM 565 C CA . LYS A 1 72 ? 11.246 -1.870 -8.222 1.00 70.44 72 LYS A CA 1
ATOM 566 C C . LYS A 1 72 ? 11.205 -0.960 -7.002 1.00 70.44 72 LYS A C 1
ATOM 568 O O . LYS A 1 72 ? 12.053 -1.073 -6.124 1.00 70.44 72 LYS A O 1
ATOM 573 N N . TYR A 1 73 ? 10.220 -0.071 -6.945 1.00 76.56 73 TYR A N 1
ATOM 574 C CA . TYR A 1 73 ? 10.051 0.887 -5.863 1.00 76.56 73 TYR A CA 1
ATOM 575 C C . TYR A 1 73 ? 8.836 0.494 -5.046 1.00 76.56 73 TYR A C 1
ATOM 577 O O . TYR A 1 73 ? 7.716 0.909 -5.329 1.00 76.56 73 TYR A O 1
ATOM 585 N N . PHE A 1 74 ? 9.071 -0.351 -4.048 1.00 81.69 74 PHE A N 1
ATOM 586 C CA . PHE A 1 74 ? 8.067 -0.629 -3.038 1.00 81.69 74 PHE A CA 1
ATOM 587 C C . PHE A 1 74 ? 7.965 0.569 -2.091 1.00 81.69 74 PHE A C 1
ATOM 589 O O . PHE A 1 74 ? 8.924 0.939 -1.417 1.00 81.69 74 PHE A O 1
ATOM 596 N N . SER A 1 75 ? 6.791 1.173 -2.078 1.00 81.38 75 SER A N 1
ATOM 597 C CA . SER A 1 75 ? 6.322 2.197 -1.162 1.00 81.38 75 SER A CA 1
ATOM 598 C C . SER A 1 75 ? 5.255 1.560 -0.285 1.00 81.38 75 SER A C 1
ATOM 600 O O . SER A 1 75 ? 4.466 0.736 -0.732 1.00 81.38 75 SER A O 1
ATOM 602 N N . GLY A 1 76 ? 5.226 1.906 0.988 1.00 87.50 76 GLY A N 1
ATOM 603 C CA . GLY A 1 76 ? 4.211 1.402 1.893 1.00 87.50 76 GLY A CA 1
ATOM 604 C C . GLY A 1 76 ? 4.100 2.310 3.093 1.00 87.50 76 GLY A C 1
ATOM 605 O O . GLY A 1 76 ? 5.096 2.854 3.567 1.00 87.50 76 GLY A O 1
ATOM 606 N N . GLY A 1 77 ? 2.877 2.496 3.566 1.00 84.12 77 GLY A N 1
ATOM 607 C CA . GLY A 1 77 ? 2.564 3.394 4.660 1.00 84.12 77 GLY A CA 1
ATOM 608 C C . GLY A 1 77 ? 1.452 2.822 5.516 1.00 84.12 77 GLY A C 1
ATOM 609 O O . GLY A 1 77 ? 0.521 2.196 5.017 1.00 84.12 77 GLY A O 1
ATOM 610 N N . ILE A 1 78 ? 1.541 3.048 6.819 1.00 83.31 78 ILE A N 1
ATOM 611 C CA . ILE A 1 78 ? 0.435 2.791 7.734 1.00 83.31 78 ILE A CA 1
ATOM 612 C C . ILE A 1 78 ? 0.008 4.144 8.283 1.00 83.31 78 ILE A C 1
ATOM 614 O O . ILE A 1 78 ? 0.814 4.878 8.851 1.00 83.31 78 ILE A O 1
ATOM 618 N N . TYR A 1 79 ? -1.259 4.480 8.091 1.00 77.06 79 TYR A N 1
ATOM 619 C CA . TYR A 1 79 ? -1.867 5.696 8.595 1.00 77.06 79 TYR A CA 1
ATOM 620 C C . TYR A 1 79 ? -2.707 5.361 9.815 1.00 77.06 79 TYR A C 1
ATOM 622 O O . TYR A 1 79 ? -3.694 4.623 9.727 1.00 77.06 79 TYR A O 1
ATOM 630 N N . PHE A 1 80 ? -2.326 5.959 10.939 1.00 79.94 80 PHE A N 1
ATOM 631 C CA . PHE A 1 80 ? -3.099 5.937 12.168 1.00 79.94 80 PHE A CA 1
ATOM 632 C C . PHE A 1 80 ? -3.761 7.291 12.351 1.00 79.94 80 PHE A C 1
ATOM 634 O O . PHE A 1 80 ? -3.085 8.314 12.466 1.00 79.94 80 PHE A O 1
ATOM 641 N N . LYS A 1 81 ? -5.090 7.309 12.371 1.00 73.19 81 LYS A N 1
ATOM 642 C CA . LYS A 1 81 ? -5.834 8.524 12.690 1.00 73.19 81 LYS A CA 1
ATOM 643 C C . LYS A 1 81 ? -6.120 8.508 14.188 1.00 73.19 81 LYS A C 1
ATOM 645 O O . LYS A 1 81 ? -6.986 7.776 14.654 1.00 73.19 81 LYS A O 1
ATOM 650 N N . ILE A 1 82 ? -5.348 9.284 14.943 1.00 72.62 82 ILE A N 1
ATOM 651 C CA . ILE A 1 82 ? -5.533 9.446 16.387 1.00 72.62 82 ILE A CA 1
ATOM 652 C C . ILE A 1 82 ? -6.370 10.706 16.597 1.00 72.62 82 ILE A C 1
ATOM 654 O O . ILE A 1 82 ? -5.922 11.810 16.293 1.00 72.62 82 ILE A O 1
ATOM 658 N N . HIS A 1 83 ? -7.590 10.547 17.103 1.00 71.62 83 HIS A N 1
ATOM 659 C CA . HIS A 1 83 ? -8.351 11.678 17.624 1.00 71.62 83 HIS A CA 1
ATOM 660 C C . HIS A 1 83 ? -7.856 11.962 19.047 1.00 71.62 83 HIS A C 1
ATOM 662 O O . HIS A 1 83 ? -8.083 11.155 19.947 1.00 71.62 83 HIS A O 1
ATOM 668 N N . LEU A 1 84 ? -7.155 13.082 19.243 1.00 66.50 84 LEU A N 1
ATOM 669 C CA . LEU A 1 84 ? -6.868 13.598 20.582 1.00 66.50 84 LEU A CA 1
ATOM 670 C C . LEU A 1 84 ? -8.150 14.233 21.139 1.00 66.50 84 LEU A C 1
ATOM 672 O O . LEU A 1 84 ? -8.791 15.022 20.442 1.00 66.50 84 LEU A O 1
ATOM 676 N N . LYS A 1 85 ? -8.517 13.865 22.366 1.00 60.50 85 LYS A N 1
ATOM 677 C CA . LYS A 1 85 ? -9.583 14.506 23.140 1.00 60.50 85 LYS A CA 1
ATOM 678 C C . LYS A 1 85 ? -8.974 15.477 24.141 1.00 60.50 85 LYS A C 1
ATOM 680 O O . LYS A 1 85 ? -7.884 15.145 24.658 1.00 60.50 85 LYS A O 1
#

pLDDT: mean 70.89, std 12.68, range [37.78, 87.5]

Sequence (85 aa):
YVIDRPANYPQAKGIAIGANFKIHTLGESWGNKLLNGFNLMAEYDARTVNIGAHYQLWKDHINLIAELNNGKYFSGGIYFKIHLK

Secondary structure (DSSP, 8-state):
------S-S-------EEEEEE------SHHHHHHHTEEEEEEEETTEEEEEEEEEEETTTEEEEEEEETTTEEEEEEEE-----

Organism: NCBI:txid408170

Foldseek 3Di:
DPPPDDPPDPPPVFPKDKDKDQFADPDPDLVNLFSNQWIWMWIDGNQKTKIKIWTCNDVQAWIKIWIQIRVPDIDIDIDGHDDDD

Radius of gyration: 17.43 Å; chains: 1; bounding box: 38×32×51 Å